Protein AF-A0A5N9HHS1-F1 (afdb_monomer)

Structure (mmCIF, N/CA/C/O backbone):
data_AF-A0A5N9HHS1-F1
#
_entry.id   AF-A0A5N9HHS1-F1
#
loop_
_atom_site.group_PDB
_atom_site.id
_atom_site.type_symbol
_atom_site.label_atom_id
_atom_site.label_alt_id
_atom_site.label_comp_id
_atom_site.label_asym_id
_atom_site.label_entity_id
_atom_site.label_seq_id
_atom_site.pdbx_PDB_ins_code
_atom_site.Cartn_x
_atom_site.Cartn_y
_atom_site.Cartn_z
_atom_site.occupancy
_atom_site.B_iso_or_equiv
_atom_site.auth_seq_id
_atom_site.auth_comp_id
_atom_site.auth_asym_id
_atom_site.auth_atom_id
_atom_site.pdbx_PDB_model_num
ATOM 1 N N . MET A 1 1 ? 7.578 3.983 14.249 1.00 62.19 1 MET A N 1
ATOM 2 C CA . MET A 1 1 ? 6.228 3.847 13.677 1.00 62.19 1 MET A CA 1
ATOM 3 C C . MET A 1 1 ? 5.570 2.744 14.473 1.00 62.19 1 MET A C 1
ATOM 5 O O . MET A 1 1 ? 5.999 1.610 14.345 1.00 62.19 1 MET A O 1
ATOM 9 N N . GLU A 1 2 ? 4.700 3.090 15.417 1.00 82.75 2 GLU A N 1
ATOM 10 C CA . GLU A 1 2 ? 4.117 2.115 16.358 1.00 82.75 2 GLU A CA 1
ATOM 11 C C . GLU A 1 2 ? 3.017 1.274 15.690 1.00 82.75 2 GLU A C 1
ATOM 13 O O . GLU A 1 2 ? 2.872 0.096 15.991 1.00 82.75 2 GLU A O 1
ATOM 18 N N . ASN A 1 3 ? 2.345 1.854 14.692 1.00 94.88 3 ASN A N 1
ATOM 19 C CA . ASN A 1 3 ? 1.174 1.293 14.018 1.00 94.88 3 ASN A CA 1
ATOM 20 C C . ASN A 1 3 ? 1.474 0.585 12.688 1.00 94.88 3 ASN A C 1
ATOM 22 O O . ASN A 1 3 ? 0.556 0.081 12.050 1.00 94.88 3 ASN A O 1
ATOM 26 N N . ILE A 1 4 ? 2.733 0.571 12.232 1.00 96.56 4 ILE A N 1
ATOM 27 C CA . ILE A 1 4 ? 3.108 0.017 10.924 1.00 96.56 4 ILE A CA 1
ATOM 28 C C . ILE A 1 4 ? 4.125 -1.096 11.116 1.00 96.56 4 ILE A C 1
ATOM 30 O O . ILE A 1 4 ? 5.232 -0.872 11.613 1.00 96.56 4 ILE A O 1
ATOM 34 N N . LYS A 1 5 ? 3.775 -2.281 10.625 1.00 97.06 5 LYS A N 1
ATOM 35 C CA . LYS A 1 5 ? 4.688 -3.406 10.460 1.00 97.06 5 LYS A CA 1
ATOM 36 C C . LYS A 1 5 ? 4.97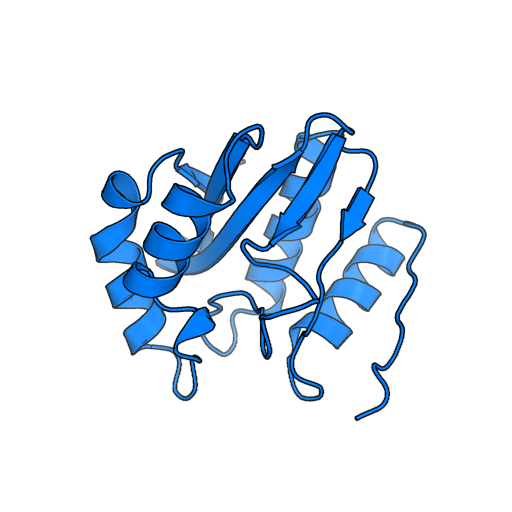8 -3.597 8.975 1.00 97.06 5 LYS A C 1
ATOM 38 O O . LYS A 1 5 ? 4.062 -3.745 8.174 1.00 97.06 5 LYS A O 1
ATOM 43 N N . ILE A 1 6 ? 6.257 -3.593 8.607 1.00 97.31 6 ILE A N 1
ATOM 44 C CA . ILE A 1 6 ? 6.692 -3.759 7.216 1.00 97.31 6 ILE A CA 1
ATOM 45 C C . ILE A 1 6 ? 7.087 -5.216 6.987 1.00 97.31 6 ILE A C 1
ATOM 47 O O . ILE A 1 6 ? 7.854 -5.795 7.757 1.00 97.31 6 ILE A O 1
ATOM 51 N N . HIS A 1 7 ? 6.566 -5.788 5.911 1.00 97.69 7 HIS A N 1
ATOM 52 C CA . HIS A 1 7 ? 6.855 -7.132 5.440 1.00 97.69 7 HIS A CA 1
ATOM 53 C C . HIS A 1 7 ? 7.558 -7.071 4.085 1.00 97.69 7 HIS A C 1
ATOM 55 O O . HIS A 1 7 ? 7.102 -6.383 3.176 1.00 97.69 7 HIS A O 1
ATOM 61 N N . GLU A 1 8 ? 8.632 -7.840 3.934 1.00 95.88 8 GLU A N 1
ATOM 62 C CA . GLU A 1 8 ? 9.422 -7.919 2.691 1.00 95.88 8 GLU A CA 1
ATOM 63 C C . GLU A 1 8 ? 9.086 -9.177 1.865 1.00 95.88 8 GLU A C 1
ATOM 65 O O . GLU A 1 8 ? 9.741 -9.491 0.873 1.00 95.88 8 GLU A O 1
ATOM 70 N N . SER A 1 9 ? 8.068 -9.935 2.284 1.00 96.06 9 SER A N 1
ATOM 71 C CA . SER A 1 9 ? 7.605 -11.149 1.612 1.00 96.06 9 SER A CA 1
ATOM 72 C C . SER A 1 9 ? 6.092 -11.292 1.729 1.00 96.06 9 SER A C 1
ATOM 74 O O . SER A 1 9 ? 5.491 -10.866 2.715 1.00 96.06 9 SER A O 1
ATOM 76 N N . PHE A 1 10 ? 5.469 -11.942 0.750 1.00 96.75 10 PHE A N 1
ATOM 77 C CA . PHE A 1 10 ? 4.039 -12.248 0.812 1.00 96.75 10 PHE A CA 1
ATOM 78 C C . PHE A 1 10 ? 3.729 -13.331 1.850 1.00 96.75 10 PHE A C 1
ATOM 80 O O . PHE A 1 10 ? 2.649 -13.350 2.433 1.00 96.75 10 PHE A O 1
ATOM 87 N N . GLU A 1 11 ? 4.674 -14.234 2.106 1.00 96.94 11 GLU A N 1
ATOM 88 C CA . GLU A 1 11 ? 4.541 -15.318 3.076 1.00 96.94 11 GLU A CA 1
ATOM 89 C C . GLU A 1 11 ? 4.338 -14.785 4.496 1.00 96.94 11 GLU A C 1
ATOM 91 O O . GLU A 1 11 ? 3.488 -15.298 5.219 1.00 96.94 11 GLU A O 1
ATOM 96 N N . SER A 1 12 ? 5.070 -13.737 4.887 1.00 97.25 12 SER A N 1
ATOM 97 C CA . SER A 1 12 ? 5.019 -13.199 6.253 1.00 97.25 12 SER A CA 1
ATOM 98 C C . SER A 1 12 ? 3.715 -12.472 6.595 1.00 97.25 12 SER A C 1
ATOM 100 O O . SER A 1 12 ? 3.427 -12.277 7.775 1.00 97.25 12 SER A O 1
ATOM 102 N N . VAL A 1 13 ? 2.922 -12.100 5.586 1.00 97.62 13 VAL A N 1
ATOM 103 C CA . VAL A 1 13 ? 1.662 -11.350 5.731 1.00 97.62 13 VAL A CA 1
ATOM 104 C C . VAL A 1 13 ? 0.445 -12.130 5.216 1.00 97.62 13 VAL A C 1
ATOM 106 O O . VAL A 1 13 ? -0.670 -11.618 5.226 1.00 97.62 13 VAL A O 1
ATOM 109 N N . SER A 1 14 ? 0.620 -13.378 4.762 1.00 96.94 14 SER A N 1
ATOM 110 C CA . SER A 1 14 ? -0.417 -14.100 4.010 1.00 96.94 14 SER A CA 1
ATOM 111 C C . SER A 1 14 ? -1.726 -14.290 4.771 1.00 96.94 14 SER A C 1
ATOM 113 O O . SER A 1 14 ? -2.799 -14.005 4.232 1.00 96.94 14 SER A O 1
ATOM 115 N N . ASP A 1 15 ? -1.637 -14.714 6.030 1.00 96.56 15 ASP A N 1
ATOM 116 C CA . ASP A 1 15 ? -2.814 -14.955 6.865 1.00 96.56 15 ASP A CA 1
ATOM 117 C C . ASP A 1 15 ? -3.528 -13.641 7.206 1.00 96.56 15 ASP A C 1
ATOM 119 O O . ASP A 1 15 ? -4.751 -13.544 7.064 1.00 96.56 15 ASP A O 1
ATOM 123 N N . THR A 1 16 ? -2.767 -12.600 7.566 1.00 97.19 16 THR A N 1
ATOM 124 C CA . THR A 1 16 ? -3.297 -11.252 7.811 1.00 97.19 16 THR A CA 1
ATOM 125 C C . THR A 1 16 ? -4.007 -10.713 6.573 1.00 97.19 16 THR A C 1
ATOM 127 O O . THR A 1 16 ? -5.133 -10.229 6.663 1.00 97.19 16 THR A O 1
ATOM 130 N N . TRP A 1 17 ? -3.397 -10.852 5.395 1.00 97.12 17 TRP A N 1
ATOM 131 C CA . TRP A 1 17 ? -3.960 -10.372 4.137 1.00 97.12 17 TRP A CA 1
ATOM 132 C C . TRP A 1 17 ? -5.294 -11.021 3.815 1.00 97.12 17 TRP A C 1
ATOM 134 O O . TRP A 1 17 ? -6.259 -10.328 3.485 1.00 97.12 17 TRP A O 1
ATOM 144 N N . LYS A 1 18 ? -5.378 -12.345 3.953 1.00 95.06 18 LYS A N 1
ATOM 145 C CA . LYS A 1 18 ? -6.622 -13.091 3.732 1.00 95.06 18 LYS A CA 1
ATOM 146 C C . LYS A 1 18 ? -7.698 -12.699 4.740 1.00 95.06 18 LYS A C 1
ATOM 148 O O . LYS A 1 18 ? -8.849 -12.510 4.347 1.00 95.06 18 LYS A O 1
ATOM 153 N N . SER A 1 19 ? -7.316 -12.516 6.005 1.00 95.06 19 SER A N 1
ATOM 154 C CA . SER A 1 19 ? -8.217 -12.039 7.056 1.00 95.06 19 SER A CA 1
ATOM 155 C C . SER A 1 19 ? -8.802 -10.665 6.718 1.00 95.06 19 SER A C 1
ATOM 157 O O . SER A 1 19 ? -10.022 -10.516 6.679 1.00 95.06 19 SER A O 1
ATOM 159 N N . ILE A 1 20 ? -7.964 -9.683 6.374 1.00 95.31 20 ILE A N 1
ATOM 160 C CA . ILE A 1 20 ? -8.406 -8.327 6.012 1.00 95.31 20 ILE A CA 1
ATOM 161 C C . ILE A 1 20 ? 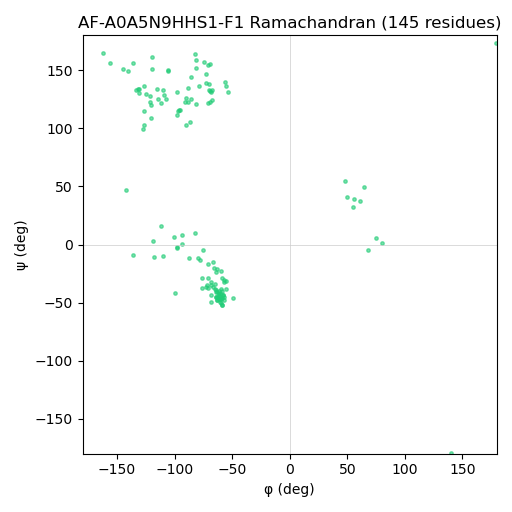-9.253 -8.332 4.740 1.00 95.31 20 ILE A C 1
ATOM 163 O O . ILE A 1 20 ? -10.330 -7.742 4.721 1.00 95.31 20 ILE A O 1
ATOM 167 N N . SER A 1 21 ? -8.833 -9.060 3.702 1.00 92.81 21 SER A N 1
ATOM 168 C CA . SER A 1 21 ? -9.594 -9.162 2.445 1.00 92.81 21 SER A CA 1
ATOM 169 C C . SER A 1 21 ? -11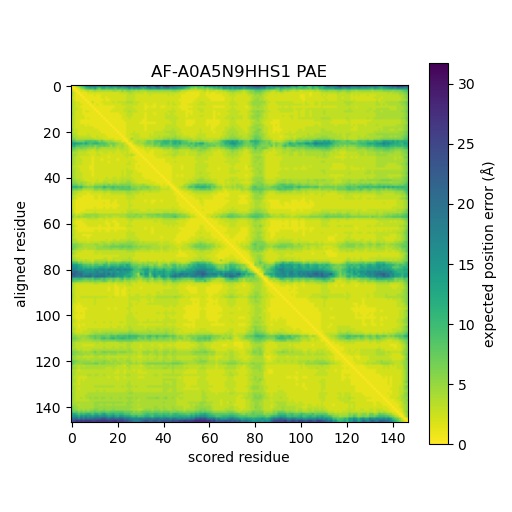.024 -9.653 2.684 1.00 92.81 21 SER A C 1
ATOM 171 O O . SER A 1 21 ? -11.962 -9.146 2.074 1.00 92.81 21 SER A O 1
ATOM 173 N N . SER A 1 22 ? -11.216 -10.600 3.612 1.00 92.25 22 SER A N 1
ATOM 174 C CA . SER A 1 22 ? -12.542 -11.141 3.946 1.00 92.25 22 SER A CA 1
ATOM 175 C C . SER A 1 22 ? -13.493 -10.124 4.592 1.00 92.25 22 SER A C 1
ATOM 177 O O . SER A 1 22 ? -14.708 -10.303 4.536 1.00 92.25 22 SER A O 1
ATOM 179 N N . GLN A 1 23 ? -12.953 -9.044 5.162 1.00 92.62 23 GLN A N 1
ATOM 180 C CA . GLN A 1 23 ? -13.719 -7.962 5.783 1.00 92.62 23 GLN A CA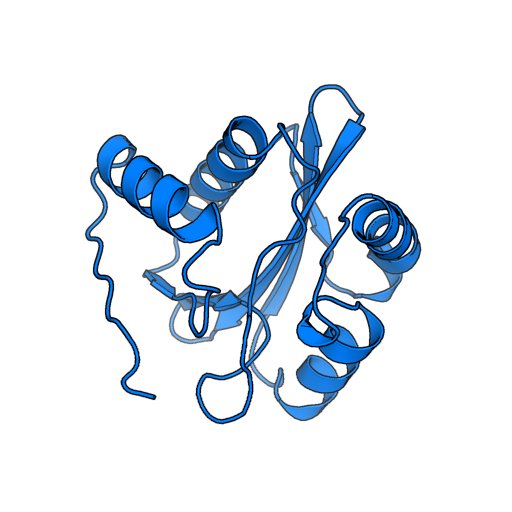 1
ATOM 181 C C . GLN A 1 23 ? -14.117 -6.872 4.777 1.00 92.62 23 GLN A C 1
ATOM 183 O O . GLN A 1 23 ? -14.950 -6.022 5.089 1.00 92.62 23 GLN A O 1
ATOM 188 N N . ILE A 1 24 ? -13.553 -6.898 3.563 1.00 89.81 24 ILE A N 1
ATOM 189 C CA . ILE A 1 24 ? -13.782 -5.895 2.520 1.00 89.81 24 ILE A CA 1
ATOM 190 C C . ILE A 1 24 ? -14.844 -6.425 1.542 1.00 89.81 24 ILE A C 1
ATOM 192 O O . ILE A 1 24 ? -14.559 -7.347 0.770 1.00 89.81 24 ILE A O 1
ATOM 196 N N . PRO A 1 25 ? -16.060 -5.838 1.503 1.00 78.44 25 PRO A N 1
ATOM 197 C CA . PRO A 1 25 ? -17.194 -6.402 0.761 1.00 78.44 25 PRO A CA 1
ATOM 198 C C . PRO A 1 25 ? -17.012 -6.493 -0.760 1.00 78.44 25 PRO A C 1
ATOM 200 O O . PRO A 1 25 ? -17.742 -7.232 -1.418 1.00 78.44 25 PRO A O 1
ATOM 203 N N . LYS A 1 26 ? -16.101 -5.699 -1.336 1.00 76.00 26 LYS A N 1
ATOM 204 C CA . LYS A 1 26 ? -15.896 -5.574 -2.788 1.00 76.00 26 LYS A CA 1
ATOM 205 C C . LYS A 1 26 ? -14.417 -5.425 -3.156 1.00 76.00 26 LYS A C 1
ATOM 207 O O . LYS A 1 26 ? -14.072 -4.542 -3.933 1.00 76.00 26 LYS A O 1
ATOM 212 N N . HIS A 1 27 ? -13.547 -6.258 -2.590 1.00 77.38 27 HIS A N 1
ATOM 213 C CA . HIS A 1 27 ? -12.159 -6.276 -3.047 1.00 77.38 27 HIS A CA 1
ATOM 214 C C . HIS A 1 27 ? -12.062 -6.934 -4.433 1.00 77.38 27 HIS A C 1
ATOM 216 O O . HIS A 1 27 ? -12.736 -7.924 -4.727 1.00 77.38 27 HIS A O 1
ATOM 222 N N . SER A 1 28 ? -11.239 -6.355 -5.300 1.00 84.62 28 SER A N 1
ATOM 223 C CA . SER A 1 28 ? -10.957 -6.886 -6.631 1.00 84.62 28 SER A CA 1
ATOM 224 C C . SER A 1 28 ? -10.028 -8.101 -6.554 1.00 84.62 28 SER A C 1
ATOM 226 O O . SER A 1 28 ? -9.234 -8.232 -5.620 1.00 84.62 28 SER A O 1
ATOM 228 N N . ILE A 1 29 ? -10.044 -8.963 -7.580 1.00 86.75 29 ILE A N 1
ATOM 229 C CA . ILE A 1 29 ? -9.045 -10.037 -7.726 1.00 86.75 29 ILE A CA 1
ATOM 230 C C . ILE A 1 29 ? -7.616 -9.477 -7.715 1.00 86.75 29 ILE A C 1
ATOM 232 O O . ILE A 1 29 ? -6.705 -10.106 -7.182 1.00 86.75 29 ILE A O 1
ATOM 236 N N . PHE A 1 30 ? -7.442 -8.253 -8.213 1.00 87.25 30 PHE A N 1
ATOM 237 C CA . PHE A 1 30 ? -6.178 -7.525 -8.241 1.00 87.25 30 PHE A CA 1
ATOM 238 C C . PHE A 1 30 ? -5.651 -7.139 -6.851 1.00 87.25 30 PHE A C 1
ATOM 240 O O . PHE A 1 30 ? -4.475 -6.820 -6.703 1.00 87.25 30 PHE A O 1
ATOM 247 N N . GLN A 1 31 ? -6.494 -7.208 -5.820 1.00 89.06 31 GLN A N 1
ATOM 248 C CA . GLN A 1 31 ? -6.124 -6.974 -4.423 1.00 89.06 31 GLN A CA 1
ATOM 249 C C . GLN A 1 31 ? -5.876 -8.284 -3.658 1.00 89.06 31 GLN A C 1
ATOM 251 O O . GLN A 1 31 ? -5.498 -8.252 -2.488 1.00 89.06 31 GLN A O 1
ATOM 256 N N . THR A 1 32 ? -6.073 -9.446 -4.290 1.00 91.25 32 THR A N 1
ATOM 257 C CA . THR A 1 32 ? -5.782 -10.742 -3.659 1.00 91.25 32 THR A CA 1
ATOM 258 C C . THR A 1 32 ? -4.281 -10.969 -3.555 1.00 91.25 32 THR A C 1
ATOM 260 O O . THR A 1 32 ? -3.510 -10.576 -4.436 1.00 91.25 32 THR A O 1
ATOM 263 N N . ILE A 1 33 ? -3.856 -11.651 -2.492 1.00 94.25 33 ILE A N 1
ATOM 264 C CA . ILE A 1 33 ? -2.436 -11.923 -2.284 1.00 94.25 33 ILE A CA 1
ATOM 265 C C . ILE A 1 33 ? -1.864 -12.842 -3.368 1.00 94.25 33 ILE A C 1
ATOM 267 O O . ILE A 1 33 ? -0.719 -12.677 -3.778 1.00 94.25 33 ILE A O 1
ATOM 271 N N . GLU A 1 34 ? -2.659 -13.786 -3.874 1.00 93.75 34 GLU A N 1
ATOM 272 C CA . GLU A 1 34 ? -2.262 -14.697 -4.944 1.00 93.75 34 GLU A CA 1
ATOM 273 C C . GLU A 1 34 ? -1.923 -13.935 -6.228 1.00 93.75 34 GLU A C 1
ATOM 275 O O . GLU A 1 34 ? -0.895 -14.206 -6.858 1.00 93.75 34 GLU A O 1
ATOM 280 N N . TRP A 1 35 ? -2.757 -12.959 -6.594 1.00 91.75 35 TRP A N 1
ATOM 281 C CA . TRP A 1 35 ? -2.522 -12.142 -7.776 1.00 91.75 35 TRP A CA 1
ATOM 282 C C . TRP A 1 35 ? -1.308 -11.231 -7.589 1.00 91.75 35 TRP A C 1
ATOM 284 O O . TRP A 1 35 ? -0.391 -11.250 -8.411 1.00 91.75 35 TRP A O 1
ATOM 294 N N . GLN A 1 36 ? -1.258 -10.514 -6.466 1.00 92.94 36 GLN A N 1
ATOM 295 C CA . GLN A 1 36 ? -0.177 -9.585 -6.135 1.00 92.94 36 GLN A CA 1
ATOM 296 C C . GLN A 1 36 ? 1.196 -10.275 -6.100 1.00 92.94 36 GLN A C 1
ATOM 298 O O . GLN A 1 36 ? 2.166 -9.802 -6.698 1.00 92.94 36 GLN A O 1
ATOM 303 N N . LYS A 1 37 ? 1.261 -11.463 -5.487 1.00 94.75 37 LYS A N 1
ATOM 304 C CA . LYS A 1 37 ? 2.464 -12.300 -5.456 1.00 94.75 37 LYS A CA 1
ATOM 305 C C . LYS A 1 37 ? 2.879 -12.770 -6.845 1.00 94.75 37 LYS A C 1
ATOM 307 O O . LYS A 1 37 ? 4.063 -12.727 -7.178 1.00 94.75 37 LYS A O 1
ATOM 312 N N . THR A 1 38 ? 1.923 -13.228 -7.652 1.00 92.56 38 THR A N 1
ATOM 313 C CA . THR A 1 38 ? 2.202 -13.713 -9.010 1.00 92.56 38 THR A CA 1
ATOM 314 C C . THR A 1 38 ? 2.750 -12.585 -9.875 1.00 92.56 38 THR A C 1
ATOM 316 O O . THR A 1 38 ? 3.791 -12.756 -10.509 1.00 92.56 38 THR A O 1
ATOM 319 N N . TRP A 1 39 ? 2.107 -11.416 -9.846 1.00 91.50 39 TRP A N 1
ATOM 320 C CA . TRP A 1 39 ? 2.553 -10.247 -10.595 1.00 91.50 39 TRP A CA 1
ATOM 321 C C . TRP A 1 39 ? 3.969 -9.829 -10.185 1.00 91.50 39 TRP A C 1
ATOM 323 O O . TRP A 1 39 ? 4.852 -9.723 -11.038 1.00 91.50 39 TRP A O 1
ATOM 333 N N . PHE A 1 40 ? 4.223 -9.689 -8.878 1.00 92.44 40 PHE A N 1
ATOM 334 C CA . PHE A 1 40 ? 5.545 -9.323 -8.370 1.00 92.44 40 PHE A CA 1
ATOM 335 C C . PHE A 1 40 ? 6.627 -10.336 -8.767 1.00 92.44 40 PHE A C 1
ATOM 337 O O . PHE A 1 40 ? 7.730 -9.939 -9.129 1.00 92.44 40 PHE A O 1
ATOM 344 N N . SER A 1 41 ? 6.320 -11.638 -8.779 1.00 92.88 41 SER A N 1
ATOM 345 C CA . SER A 1 41 ? 7.295 -12.666 -9.171 1.00 92.88 41 SER A CA 1
ATOM 346 C C . SER A 1 41 ? 7.755 -12.577 -10.632 1.00 92.88 41 SER A C 1
ATOM 348 O O . SER A 1 41 ? 8.834 -13.067 -10.955 1.00 92.88 41 SER A O 1
ATOM 350 N N . ILE A 1 42 ? 6.950 -11.961 -11.504 1.00 89.88 42 ILE A N 1
ATOM 351 C CA . ILE A 1 42 ? 7.227 -11.844 -12.941 1.00 89.88 42 ILE A CA 1
ATOM 352 C C . ILE A 1 42 ? 7.804 -10.463 -13.275 1.00 89.88 42 ILE A C 1
ATOM 354 O O . ILE A 1 42 ? 8.736 -10.367 -14.067 1.00 89.88 42 ILE A O 1
ATOM 358 N N . PHE A 1 43 ? 7.257 -9.399 -12.678 1.00 88.69 43 PHE A N 1
ATOM 359 C CA . PHE A 1 43 ? 7.535 -8.008 -13.069 1.00 88.69 43 PHE A CA 1
ATOM 360 C C . PHE A 1 43 ? 8.183 -7.162 -11.970 1.00 88.69 43 PHE A C 1
ATOM 362 O O . PHE A 1 43 ? 8.644 -6.054 -12.229 1.00 88.69 43 PHE A O 1
ATOM 369 N N . GLY A 1 44 ? 8.235 -7.668 -10.739 1.00 86.06 44 GLY A N 1
ATOM 370 C CA . GLY A 1 44 ? 8.792 -6.961 -9.589 1.00 86.06 44 GLY A CA 1
ATOM 371 C C . GLY A 1 44 ? 10.318 -6.905 -9.559 1.00 86.06 44 GLY A C 1
ATOM 372 O O . GLY A 1 44 ? 10.876 -6.256 -8.674 1.00 86.06 44 GLY A O 1
ATOM 373 N N . GLU A 1 45 ? 11.001 -7.561 -10.504 1.00 81.00 45 GLU A N 1
ATOM 374 C CA . GLU A 1 45 ? 12.461 -7.567 -10.582 1.00 81.00 45 GLU A CA 1
ATOM 375 C C . GLU A 1 45 ? 12.997 -6.125 -10.589 1.00 81.00 45 GLU A C 1
ATOM 377 O O . GLU A 1 45 ? 12.548 -5.287 -11.368 1.00 81.00 45 GLU A O 1
ATOM 382 N N . ASN A 1 46 ? 13.989 -5.844 -9.736 1.00 88.25 46 ASN A N 1
ATOM 383 C CA . ASN A 1 46 ? 14.593 -4.524 -9.486 1.00 88.25 46 ASN A CA 1
ATOM 384 C C . ASN A 1 46 ? 13.837 -3.567 -8.552 1.00 88.25 46 ASN A C 1
ATOM 386 O O . ASN A 1 46 ? 14.356 -2.473 -8.314 1.00 88.25 46 ASN A O 1
ATOM 390 N N . ASN A 1 47 ? 12.696 -3.965 -7.991 1.00 92.12 47 ASN A N 1
ATOM 391 C CA . ASN A 1 47 ? 11.999 -3.195 -6.964 1.00 92.12 47 ASN A CA 1
ATOM 392 C C . ASN A 1 47 ? 12.162 -3.833 -5.580 1.00 92.12 47 ASN A C 1
ATOM 394 O O . ASN A 1 47 ? 12.293 -5.050 -5.451 1.00 92.12 47 ASN A O 1
ATOM 398 N N . ILE A 1 48 ? 12.134 -3.002 -4.540 1.00 94.44 48 ILE A N 1
ATOM 399 C CA . ILE A 1 48 ? 12.081 -3.456 -3.148 1.00 94.4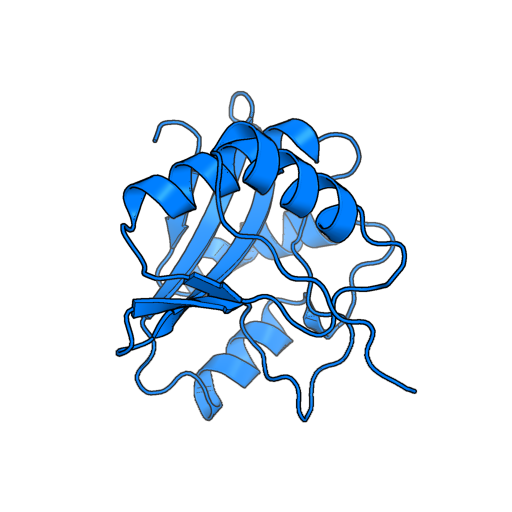4 48 ILE A CA 1
ATOM 400 C C . ILE A 1 48 ? 10.611 -3.565 -2.748 1.00 94.44 48 ILE A C 1
ATOM 402 O O . ILE A 1 48 ? 9.870 -2.586 -2.848 1.00 94.44 48 ILE A O 1
ATOM 406 N N . LEU A 1 49 ? 10.199 -4.755 -2.315 1.00 96.19 49 LEU A N 1
ATOM 407 C CA . LEU A 1 49 ? 8.847 -5.024 -1.841 1.00 96.19 49 LEU A CA 1
ATOM 408 C C . LEU A 1 49 ? 8.700 -4.584 -0.386 1.00 96.19 49 LEU A C 1
ATOM 410 O O . LEU A 1 49 ? 9.373 -5.125 0.485 1.00 96.19 49 LEU A O 1
ATOM 414 N N . ASN A 1 50 ? 7.768 -3.668 -0.135 1.00 96.25 50 ASN A N 1
ATOM 415 C CA . ASN A 1 50 ? 7.381 -3.232 1.200 1.00 96.25 50 ASN A CA 1
ATOM 416 C C 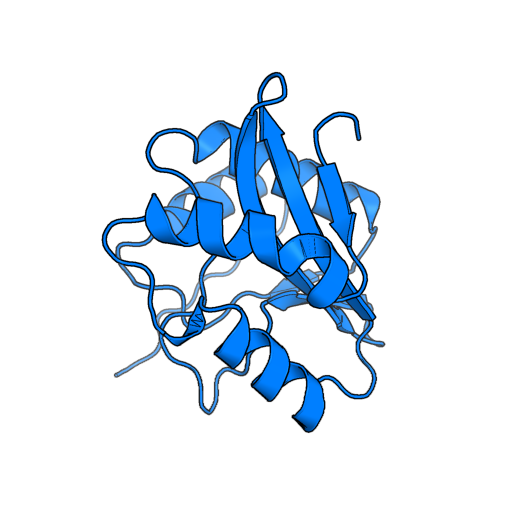. ASN A 1 50 ? 5.867 -3.373 1.346 1.00 96.25 50 ASN A C 1
ATOM 418 O O . ASN A 1 50 ? 5.107 -2.545 0.849 1.00 96.25 50 ASN A O 1
ATOM 422 N N . ILE A 1 51 ? 5.413 -4.413 2.039 1.00 97.75 51 ILE A N 1
ATOM 423 C CA . ILE A 1 51 ? 3.998 -4.591 2.365 1.00 97.75 51 ILE A CA 1
ATOM 424 C C . ILE A 1 51 ? 3.770 -4.075 3.780 1.00 97.75 51 ILE A C 1
ATOM 426 O O . ILE A 1 51 ? 4.298 -4.621 4.746 1.00 97.75 51 ILE A O 1
ATOM 430 N N . LEU A 1 52 ? 2.985 -3.015 3.901 1.00 97.81 52 LEU A N 1
ATOM 431 C CA . LEU A 1 52 ? 2.650 -2.409 5.179 1.00 97.81 52 LEU A CA 1
ATOM 432 C C . LEU A 1 52 ? 1.412 -3.104 5.725 1.00 97.81 52 LEU A C 1
ATOM 434 O O . LEU A 1 52 ? 0.369 -3.099 5.080 1.00 97.81 52 LEU A O 1
ATOM 438 N N . GLU A 1 53 ? 1.531 -3.663 6.917 1.00 97.88 53 GLU A N 1
ATOM 439 C CA . GLU A 1 53 ? 0.421 -4.047 7.780 1.00 97.88 53 GLU A CA 1
ATOM 440 C C . GLU A 1 53 ? 0.191 -2.888 8.753 1.00 97.88 53 GLU A C 1
ATOM 442 O O . GLU A 1 53 ? 1.096 -2.532 9.514 1.00 97.88 53 GLU A O 1
ATOM 447 N N . ILE A 1 54 ? -0.983 -2.259 8.664 1.00 98.25 54 ILE A N 1
ATOM 448 C CA . ILE A 1 54 ? -1.323 -1.052 9.423 1.00 98.25 54 ILE A CA 1
ATOM 449 C C . ILE A 1 54 ? -2.350 -1.407 10.491 1.00 98.25 54 ILE A C 1
ATOM 451 O O . ILE A 1 54 ? -3.390 -1.993 10.180 1.00 98.25 54 ILE A O 1
ATOM 455 N N . SER A 1 55 ? -2.065 -1.012 11.729 1.00 97.50 55 SER A N 1
ATOM 456 C CA . SER A 1 55 ? -2.894 -1.299 12.896 1.00 97.50 55 SER A CA 1
ATOM 457 C C . SER A 1 55 ? -3.398 -0.034 13.588 1.00 97.50 55 SER A C 1
ATOM 459 O O . SER A 1 55 ? -2.733 0.996 13.595 1.00 97.50 55 SER A O 1
ATOM 461 N N . ASN A 1 56 ? -4.560 -0.131 14.227 1.00 96.38 56 ASN A N 1
ATOM 462 C CA . ASN A 1 56 ? -5.118 0.866 15.131 1.00 96.38 56 ASN A CA 1
ATOM 463 C C . ASN A 1 56 ? -5.454 0.180 16.461 1.00 96.38 56 ASN A C 1
ATOM 465 O O . ASN A 1 56 ? -6.312 -0.697 16.493 1.00 96.38 56 ASN A O 1
ATOM 469 N N . ASN A 1 57 ? -4.778 0.555 17.552 1.00 91.50 57 ASN A N 1
ATOM 470 C CA . ASN A 1 57 ? -4.942 -0.063 18.879 1.00 91.50 57 ASN A CA 1
ATOM 471 C C . ASN A 1 57 ? -4.908 -1.609 18.839 1.00 91.50 57 ASN A C 1
ATOM 473 O O . ASN A 1 57 ? -5.846 -2.265 19.287 1.00 91.50 57 ASN A O 1
ATOM 477 N N . ASP A 1 58 ? -3.839 -2.178 18.272 1.00 89.06 58 ASP A N 1
ATOM 478 C CA . ASP A 1 58 ? -3.602 -3.625 18.089 1.00 89.06 58 ASP A CA 1
ATOM 479 C C . ASP A 1 58 ? -4.517 -4.355 17.082 1.00 89.06 58 ASP A C 1
ATOM 481 O O . ASP A 1 58 ? -4.277 -5.525 16.773 1.00 89.06 58 ASP A O 1
ATOM 485 N N . GLU A 1 59 ? -5.522 -3.691 16.509 1.00 95.06 59 GLU A N 1
ATOM 486 C CA . GLU A 1 59 ? -6.342 -4.241 15.425 1.00 95.06 59 GLU A CA 1
ATOM 487 C C . GLU A 1 59 ? -5.735 -3.885 14.065 1.00 95.06 59 GLU A C 1
ATOM 489 O O . GLU A 1 59 ? -5.512 -2.712 13.781 1.00 95.06 59 GLU A O 1
ATOM 494 N N . VAL A 1 60 ? -5.485 -4.873 13.198 1.00 97.38 60 VAL A N 1
ATOM 495 C CA . VAL A 1 60 ? -5.061 -4.599 11.815 1.00 97.38 60 VAL A CA 1
ATOM 496 C C . VAL A 1 60 ? -6.247 -4.026 11.042 1.00 97.38 60 VAL A C 1
ATOM 498 O O . VAL A 1 60 ? -7.280 -4.679 10.911 1.00 97.38 60 VAL A O 1
ATOM 501 N N . ILE A 1 61 ? -6.077 -2.824 10.499 1.00 97.56 61 ILE A N 1
ATOM 502 C CA . ILE A 1 61 ? -7.121 -2.073 9.787 1.00 97.56 61 ILE A CA 1
ATOM 503 C C . ILE A 1 61 ? -6.874 -1.978 8.283 1.00 97.56 61 ILE A C 1
ATOM 505 O O . ILE A 1 61 ? -7.750 -1.548 7.531 1.00 97.56 61 ILE A O 1
ATOM 509 N N . GLY A 1 62 ? -5.697 -2.386 7.814 1.00 97.19 62 GLY A N 1
ATOM 510 C CA . GLY A 1 62 ? -5.446 -2.439 6.387 1.00 97.19 62 GLY A CA 1
ATOM 511 C C . GLY A 1 62 ? -4.058 -2.905 5.990 1.00 97.19 62 GLY A C 1
ATOM 512 O O . GLY A 1 62 ? -3.167 -3.100 6.820 1.00 97.19 62 GLY A O 1
ATOM 513 N N . ILE A 1 63 ? -3.897 -3.080 4.681 1.00 97.69 63 ILE A N 1
ATOM 514 C CA . ILE A 1 63 ? -2.649 -3.459 4.035 1.00 97.69 63 ILE A CA 1
ATOM 515 C C . ILE A 1 63 ? -2.383 -2.570 2.822 1.00 97.69 63 ILE A C 1
ATOM 517 O O . ILE A 1 63 ? -3.253 -2.384 1.966 1.00 97.69 63 ILE A O 1
ATOM 521 N N . ALA A 1 64 ? -1.147 -2.079 2.723 1.00 96.69 64 ALA A N 1
ATOM 522 C CA . ALA A 1 64 ? -0.642 -1.356 1.561 1.00 96.69 64 ALA A CA 1
ATOM 523 C C . ALA A 1 64 ? 0.582 -2.060 0.959 1.00 96.69 64 ALA A C 1
ATOM 525 O O . ALA A 1 64 ? 1.656 -2.047 1.565 1.00 96.69 64 ALA A O 1
ATOM 526 N N . PRO A 1 65 ? 0.451 -2.677 -0.226 1.00 95.44 65 PRO A N 1
ATOM 527 C CA . PRO A 1 65 ? 1.576 -3.286 -0.916 1.00 95.44 65 PRO A CA 1
ATOM 528 C C . PRO A 1 65 ? 2.308 -2.267 -1.791 1.00 95.44 65 PRO A C 1
ATOM 530 O O . PRO A 1 65 ? 1.834 -1.912 -2.870 1.00 95.44 65 PRO A O 1
ATOM 533 N N . PHE A 1 66 ? 3.483 -1.828 -1.347 1.00 95.81 66 PHE A N 1
ATOM 534 C CA . PHE A 1 66 ? 4.321 -0.899 -2.092 1.00 95.81 66 PHE A CA 1
ATOM 535 C C . PHE A 1 66 ? 5.540 -1.563 -2.732 1.00 95.81 66 PHE A C 1
ATOM 537 O O . PHE A 1 66 ? 6.139 -2.496 -2.194 1.00 95.81 66 PHE A O 1
ATOM 544 N N . LEU A 1 67 ? 5.948 -0.995 -3.863 1.00 94.69 67 LEU A N 1
ATOM 545 C CA . LEU A 1 67 ? 7.227 -1.218 -4.518 1.00 94.69 67 LEU A CA 1
ATOM 546 C C . LEU A 1 67 ? 8.034 0.073 -4.497 1.00 94.69 67 LEU A C 1
ATOM 548 O O . LEU A 1 67 ? 7.569 1.103 -4.987 1.00 94.69 67 LEU A O 1
ATOM 552 N N . LEU A 1 68 ? 9.254 0.006 -3.969 1.00 94.50 68 LEU A N 1
ATOM 553 C CA . LEU A 1 68 ? 10.236 1.077 -4.086 1.00 94.50 68 LEU A CA 1
ATOM 554 C C . LEU A 1 68 ? 11.179 0.776 -5.252 1.00 94.50 68 LEU A C 1
ATOM 556 O O . LEU A 1 68 ? 11.935 -0.199 -5.228 1.00 94.50 68 LEU A O 1
ATOM 560 N N . SER A 1 69 ? 11.134 1.630 -6.268 1.00 92.62 69 SER A N 1
ATOM 561 C CA . SER A 1 69 ? 11.991 1.519 -7.449 1.00 92.62 69 SER A CA 1
ATOM 562 C C . SER A 1 69 ? 13.385 2.109 -7.222 1.00 92.62 69 SER A C 1
ATOM 564 O O . SER A 1 69 ? 13.609 2.928 -6.327 1.00 92.62 69 SER A O 1
ATOM 566 N N . LYS A 1 70 ? 14.334 1.762 -8.102 1.00 87.75 70 LYS A N 1
ATOM 567 C CA . LYS A 1 70 ? 15.688 2.359 -8.124 1.00 87.75 70 LYS A CA 1
ATOM 568 C C . LYS A 1 70 ? 15.687 3.875 -8.349 1.00 87.75 70 LYS A C 1
ATOM 570 O O . LYS A 1 70 ? 16.642 4.543 -7.969 1.00 87.75 70 LYS A O 1
ATOM 575 N N . GLU A 1 71 ? 14.627 4.411 -8.949 1.00 90.44 71 GLU A N 1
ATOM 576 C CA . GLU A 1 71 ? 14.428 5.849 -9.171 1.00 90.44 71 GLU A CA 1
ATOM 577 C C . GLU A 1 71 ? 13.859 6.563 -7.937 1.00 90.44 71 GLU A C 1
ATOM 579 O O . GLU A 1 71 ? 13.477 7.728 -8.019 1.00 90.44 71 GLU A O 1
ATOM 584 N N . ASN A 1 72 ? 13.812 5.878 -6.789 1.00 91.69 72 ASN A N 1
ATOM 585 C CA . ASN A 1 72 ? 13.289 6.401 -5.534 1.00 91.69 72 ASN A CA 1
ATOM 586 C C . ASN A 1 72 ? 11.802 6.785 -5.626 1.00 91.69 72 ASN A C 1
ATOM 588 O O . ASN A 1 72 ? 11.380 7.785 -5.051 1.00 91.69 72 ASN A O 1
ATOM 592 N N . LYS A 1 73 ? 11.008 6.005 -6.367 1.00 94.12 73 LYS A N 1
ATOM 593 C CA . LYS A 1 73 ? 9.549 6.168 -6.473 1.00 94.12 73 LYS A CA 1
ATOM 594 C C . LYS A 1 73 ? 8.845 5.024 -5.762 1.00 94.12 73 LYS A C 1
ATOM 596 O O . LYS A 1 73 ? 9.213 3.869 -5.998 1.00 94.12 73 LYS A O 1
ATOM 601 N N . LEU A 1 74 ? 7.847 5.347 -4.945 1.00 95.12 74 LEU A N 1
ATOM 602 C CA . LEU A 1 74 ? 6.912 4.373 -4.395 1.00 95.12 74 LEU A CA 1
ATOM 603 C C . LEU A 1 74 ? 5.732 4.191 -5.345 1.00 95.12 74 LEU A C 1
ATOM 605 O O . LEU A 1 74 ? 5.160 5.165 -5.826 1.00 95.12 74 LEU A O 1
ATOM 609 N N . THR A 1 75 ? 5.365 2.940 -5.585 1.00 93.62 75 THR A N 1
ATOM 610 C CA . THR A 1 75 ? 4.214 2.558 -6.411 1.00 93.62 75 THR A CA 1
ATOM 611 C C . THR A 1 75 ? 3.426 1.452 -5.736 1.00 93.62 75 THR A C 1
ATOM 613 O O . THR A 1 75 ? 3.986 0.718 -4.921 1.00 93.62 75 THR A O 1
ATOM 616 N N . LEU A 1 76 ? 2.141 1.310 -6.062 1.00 92.38 76 LEU A N 1
ATOM 617 C CA . LEU A 1 76 ? 1.435 0.062 -5.776 1.00 92.38 76 LEU A CA 1
ATOM 618 C C . LEU A 1 76 ? 1.963 -1.057 -6.677 1.00 92.38 76 LEU A C 1
ATOM 620 O O . LEU A 1 76 ? 2.483 -0.815 -7.765 1.00 92.38 76 LEU A O 1
ATOM 624 N N . ILE A 1 77 ? 1.821 -2.299 -6.225 1.00 89.94 77 ILE A N 1
ATOM 625 C CA . ILE A 1 77 ? 2.122 -3.452 -7.072 1.00 89.94 77 ILE A CA 1
ATOM 626 C C . ILE A 1 77 ? 1.092 -3.530 -8.214 1.00 89.94 77 ILE A C 1
ATOM 628 O O . ILE A 1 77 ? -0.118 -3.598 -7.978 1.00 89.94 77 ILE A O 1
ATOM 632 N N . GLY A 1 78 ? 1.601 -3.550 -9.446 1.00 84.00 78 GLY A N 1
ATOM 633 C CA . GLY A 1 78 ? 0.826 -3.549 -10.684 1.00 84.00 78 GLY A CA 1
ATOM 634 C C . GLY A 1 78 ? 1.466 -2.645 -11.743 1.00 84.00 78 GLY A C 1
ATOM 635 O O . GLY A 1 78 ? 2.505 -2.029 -11.512 1.00 84.00 78 GLY A O 1
ATOM 636 N N . SER A 1 79 ? 0.849 -2.550 -12.921 1.00 74.25 79 SER A N 1
ATOM 637 C CA . SER A 1 79 ? 1.231 -1.582 -13.959 1.00 74.25 79 SER A CA 1
ATOM 638 C C . SER A 1 79 ? 0.005 -0.997 -14.645 1.00 74.25 79 SER A C 1
ATOM 640 O O . SER A 1 79 ? -1.007 -1.670 -14.803 1.00 74.25 79 SER A O 1
ATOM 642 N N . LYS A 1 80 ? 0.109 0.248 -15.106 1.00 67.62 80 LYS A N 1
ATOM 643 C CA . LYS A 1 80 ? -0.975 0.937 -15.816 1.00 67.62 80 LYS A CA 1
ATOM 644 C C . LYS A 1 80 ? -1.458 0.196 -17.076 1.00 67.62 80 LYS A C 1
ATOM 646 O O . LYS A 1 80 ? -2.632 0.247 -17.402 1.00 67.62 80 LYS A O 1
ATOM 651 N N . ASP A 1 81 ? -0.575 -0.540 -17.753 1.00 60.69 81 ASP A N 1
ATOM 652 C CA . ASP A 1 81 ? -0.874 -1.142 -19.064 1.00 60.69 81 ASP A CA 1
ATOM 653 C C . ASP A 1 81 ? -1.729 -2.424 -19.018 1.00 60.69 81 ASP A C 1
ATOM 655 O O . ASP A 1 81 ? -2.178 -2.900 -20.060 1.00 60.69 81 ASP A O 1
ATOM 659 N N . VAL A 1 82 ? -1.904 -3.043 -17.843 1.00 61.94 82 VAL A N 1
ATOM 660 C CA . VAL A 1 82 ? -2.547 -4.373 -17.714 1.00 61.94 82 VAL A CA 1
ATOM 661 C C . VAL A 1 82 ? -3.541 -4.439 -16.546 1.00 61.94 82 VAL A C 1
ATOM 663 O O . VAL A 1 82 ? -4.241 -5.437 -16.383 1.00 61.94 82 VAL A O 1
ATOM 666 N N . TYR A 1 83 ? -3.578 -3.419 -15.691 1.00 65.56 83 TYR A N 1
ATOM 667 C CA . TYR A 1 83 ? -4.067 -3.553 -14.323 1.00 65.56 83 TYR A CA 1
ATOM 668 C C . TYR A 1 83 ? -5.143 -2.509 -14.033 1.00 65.56 83 TYR A C 1
ATOM 670 O O . TYR A 1 83 ? -4.836 -1.363 -13.717 1.00 65.56 83 TYR A O 1
ATOM 678 N N . ASP A 1 84 ? -6.403 -2.922 -14.106 1.00 63.47 84 ASP A N 1
ATOM 679 C CA . ASP A 1 84 ? -7.540 -2.094 -13.703 1.00 63.47 84 ASP A CA 1
ATOM 680 C C . ASP A 1 84 ? -7.771 -2.248 -12.188 1.00 63.47 84 ASP A C 1
ATOM 682 O O . ASP A 1 84 ? -7.605 -3.336 -11.647 1.00 63.47 84 ASP A O 1
ATOM 686 N N . TYR A 1 85 ? -8.182 -1.199 -11.471 1.00 76.00 85 TYR A N 1
ATOM 687 C CA . TYR A 1 85 ? -8.559 -1.259 -10.044 1.00 76.00 85 TYR A CA 1
ATOM 688 C C . TYR A 1 85 ? -7.424 -1.624 -9.064 1.00 76.00 85 TYR A C 1
ATOM 690 O O . TYR A 1 85 ? -7.596 -2.493 -8.200 1.00 76.00 85 TYR A O 1
ATOM 698 N N . GLN A 1 86 ? -6.269 -0.953 -9.159 1.00 85.00 86 GLN A N 1
ATOM 699 C CA . GLN A 1 86 ? -5.294 -0.986 -8.060 1.00 85.00 86 GLN A CA 1
ATOM 700 C C . GLN A 1 86 ? -5.880 -0.218 -6.882 1.00 85.00 86 GLN A C 1
ATOM 702 O O . GLN A 1 86 ? -6.399 0.878 -7.057 1.00 85.00 86 GLN A O 1
ATOM 707 N N . ASP A 1 87 ? -5.827 -0.783 -5.683 1.00 91.12 87 ASP A N 1
ATOM 708 C CA . ASP A 1 87 ? -6.220 -0.054 -4.485 1.00 91.12 87 ASP A CA 1
ATOM 709 C C . ASP A 1 87 ? -5.663 -0.728 -3.231 1.00 91.12 87 ASP A C 1
ATOM 711 O O . ASP A 1 87 ? -5.258 -1.897 -3.247 1.00 91.12 87 ASP A O 1
ATOM 715 N N . PHE A 1 88 ? -5.684 0.006 -2.127 1.00 93.75 88 PHE A N 1
ATOM 716 C CA . PHE A 1 88 ? -5.331 -0.492 -0.808 1.00 93.75 88 PHE A CA 1
ATOM 717 C C . PHE A 1 88 ? -6.386 -1.463 -0.272 1.00 93.75 88 PHE A C 1
ATOM 719 O O . PHE A 1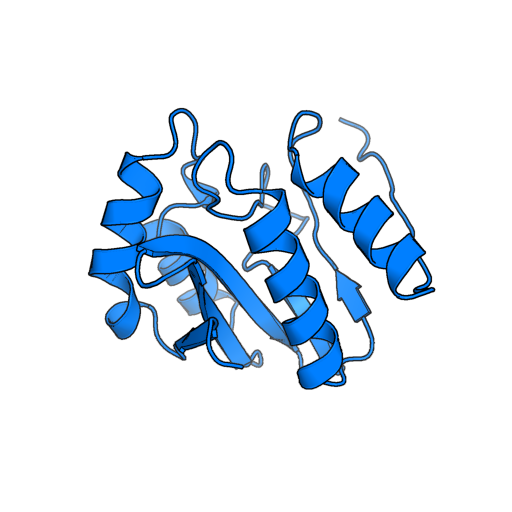 88 ? -7.567 -1.389 -0.617 1.00 93.75 88 PHE A O 1
ATOM 726 N N . LEU A 1 89 ? -5.973 -2.363 0.620 1.00 95.12 89 LEU A N 1
ATOM 727 C CA . LEU A 1 89 ? -6.920 -3.134 1.415 1.00 95.12 89 LEU A CA 1
ATOM 728 C C . LEU A 1 89 ? -7.195 -2.358 2.694 1.00 95.12 89 LEU A C 1
ATOM 730 O O . LEU A 1 89 ? -6.366 -2.367 3.595 1.00 95.12 89 LEU A O 1
ATOM 734 N N . VAL A 1 90 ? -8.344 -1.695 2.773 1.00 95.69 90 VAL A N 1
ATOM 735 C CA . VAL A 1 90 ? -8.728 -0.892 3.940 1.00 95.69 90 VAL A CA 1
ATOM 736 C C . VAL A 1 90 ? -10.036 -1.422 4.502 1.00 95.69 90 VAL A C 1
ATOM 738 O O . VAL A 1 90 ? -11.012 -1.589 3.768 1.00 95.69 90 VAL A O 1
ATOM 741 N N . VAL A 1 91 ? -10.053 -1.712 5.802 1.00 95.56 91 VAL A N 1
ATOM 742 C CA . VAL A 1 91 ? -11.276 -2.108 6.503 1.00 95.56 91 VAL A CA 1
ATOM 743 C C . VAL A 1 91 ? -12.228 -0.900 6.546 1.00 95.56 91 VAL A C 1
ATOM 745 O O . VAL A 1 91 ? -11.789 0.201 6.888 1.00 95.56 91 VAL A O 1
ATOM 748 N N . PRO A 1 92 ? -13.524 -1.063 6.208 1.00 94.12 92 PRO A N 1
ATOM 749 C CA . PRO A 1 92 ? -14.464 0.056 6.172 1.00 94.12 92 PRO A CA 1
ATOM 750 C C . PRO A 1 92 ? -14.545 0.823 7.497 1.00 94.12 92 PRO A C 1
ATOM 752 O O . PRO A 1 92 ? -14.653 0.210 8.560 1.00 94.12 92 PRO A O 1
ATOM 755 N N . ASN A 1 93 ? -14.623 2.154 7.412 1.00 95.12 93 ASN A N 1
ATOM 756 C CA . ASN A 1 93 ? -14.639 3.111 8.532 1.00 95.12 93 ASN A CA 1
ATOM 757 C C . ASN A 1 93 ? -13.290 3.343 9.236 1.00 95.12 93 ASN A C 1
ATOM 759 O O . ASN A 1 93 ? -13.268 4.070 10.228 1.00 95.12 93 ASN A O 1
ATOM 763 N N . TYR A 1 94 ? -12.191 2.769 8.738 1.00 96.69 94 TYR A N 1
ATOM 764 C CA . TYR A 1 94 ? -10.828 3.039 9.218 1.00 96.69 94 TYR A CA 1
ATOM 765 C C . TYR A 1 94 ? -9.967 3.793 8.195 1.00 96.69 94 TYR A C 1
ATOM 767 O O . TYR A 1 94 ? -8.740 3.828 8.298 1.00 96.69 94 TYR A O 1
ATOM 775 N N . GLU A 1 95 ? -10.582 4.389 7.171 1.00 96.56 95 GLU A N 1
ATOM 776 C CA . GLU A 1 95 ? -9.855 5.029 6.079 1.00 96.56 95 GLU A CA 1
ATOM 777 C C . GLU A 1 95 ? -8.988 6.187 6.587 1.00 96.56 95 GLU A C 1
ATOM 779 O O . GLU A 1 95 ? -7.829 6.308 6.199 1.00 96.56 95 GLU A O 1
ATOM 784 N N . GLN A 1 96 ? -9.503 7.012 7.501 1.00 96.50 96 GLN A N 1
ATOM 785 C CA . GLN A 1 96 ? -8.752 8.152 8.025 1.00 96.50 96 GLN A CA 1
ATOM 786 C C . GLN A 1 96 ? -7.489 7.711 8.775 1.00 96.50 96 GLN A C 1
ATOM 788 O O . GLN A 1 96 ? -6.416 8.266 8.539 1.00 96.50 96 GLN A O 1
ATOM 793 N N . GLU A 1 97 ? -7.606 6.728 9.666 1.00 97.31 97 GLU A N 1
ATOM 794 C CA . GLU A 1 97 ? -6.495 6.157 10.424 1.00 97.31 97 GLU A CA 1
ATOM 795 C C . GLU A 1 97 ? -5.480 5.501 9.488 1.00 97.31 97 GLU A C 1
ATOM 797 O O . GLU A 1 97 ? -4.284 5.775 9.587 1.00 97.31 97 GLU A O 1
ATOM 802 N N . PHE A 1 98 ? -5.958 4.713 8.524 1.00 97.69 98 PHE A N 1
ATOM 803 C CA . PHE A 1 98 ? -5.115 4.059 7.533 1.00 97.69 98 PHE A CA 1
ATOM 804 C C . PHE A 1 98 ? -4.295 5.071 6.721 1.00 97.69 98 PHE A C 1
ATOM 806 O O . PHE A 1 98 ? -3.071 4.967 6.643 1.00 97.69 98 PHE A O 1
ATOM 813 N N . PHE A 1 99 ? -4.946 6.085 6.144 1.00 97.19 99 PHE A N 1
ATOM 814 C CA . PHE A 1 99 ? -4.277 7.072 5.297 1.00 97.19 99 PHE A CA 1
ATOM 815 C C . PHE A 1 99 ? -3.322 7.978 6.081 1.00 97.19 99 PHE A C 1
ATOM 817 O O . PHE A 1 99 ? -2.272 8.348 5.555 1.00 97.19 99 PHE A O 1
ATOM 824 N N . ASN A 1 100 ? -3.608 8.281 7.350 1.00 96.06 100 ASN A N 1
ATOM 825 C CA . ASN A 1 100 ? -2.649 8.984 8.205 1.00 96.06 100 ASN A CA 1
ATOM 826 C C . ASN A 1 100 ? -1.321 8.214 8.299 1.00 96.06 100 ASN A C 1
ATOM 828 O O . ASN A 1 100 ? -0.254 8.801 8.122 1.00 96.06 100 ASN A O 1
ATOM 832 N N . GLU A 1 101 ? -1.382 6.897 8.500 1.00 97.00 101 GLU A N 1
ATOM 833 C CA . GLU A 1 101 ? -0.194 6.042 8.575 1.00 97.00 101 GLU A CA 1
ATOM 834 C C . GLU A 1 101 ? 0.528 5.916 7.220 1.00 97.00 101 GLU A C 1
ATOM 836 O O . GLU A 1 101 ? 1.760 5.931 7.178 1.00 97.00 101 GLU A O 1
ATOM 841 N N . ILE A 1 102 ? -0.199 5.911 6.092 1.00 96.62 102 ILE A N 1
ATOM 842 C CA . ILE A 1 102 ? 0.411 6.021 4.751 1.00 96.62 102 ILE A CA 1
ATOM 843 C C . ILE A 1 102 ? 1.228 7.311 4.623 1.00 96.62 102 ILE A C 1
ATOM 845 O O . ILE A 1 102 ? 2.354 7.282 4.121 1.00 96.62 102 ILE A O 1
ATOM 849 N N . GLY A 1 103 ? 0.698 8.434 5.113 1.00 95.19 103 GLY A N 1
ATOM 850 C CA . GLY A 1 103 ? 1.406 9.710 5.107 1.00 95.19 103 GLY A CA 1
ATOM 851 C C . GLY A 1 103 ? 2.698 9.677 5.931 1.00 95.19 103 GLY A C 1
ATOM 852 O O . GLY A 1 103 ? 3.758 10.081 5.445 1.00 95.19 103 GLY A O 1
ATOM 853 N N . VAL A 1 104 ? 2.637 9.122 7.147 1.00 94.12 104 VAL A N 1
ATOM 854 C CA . VAL A 1 104 ? 3.815 8.931 8.014 1.00 94.12 104 VAL A CA 1
ATOM 855 C C . VAL A 1 104 ? 4.854 8.036 7.331 1.00 94.12 104 VAL A C 1
ATOM 857 O O . VAL A 1 104 ? 6.049 8.347 7.353 1.00 94.12 104 VAL A O 1
ATOM 860 N N . TYR A 1 105 ? 4.421 6.954 6.679 1.00 95.50 105 TYR A N 1
ATOM 861 C CA . TYR A 1 105 ? 5.304 6.080 5.908 1.00 95.50 105 TYR A CA 1
ATOM 862 C C . TYR A 1 105 ? 5.994 6.795 4.760 1.00 95.50 105 TYR A C 1
ATOM 864 O O . TYR A 1 105 ? 7.224 6.732 4.663 1.00 95.50 105 TYR A O 1
ATOM 872 N N . PHE A 1 106 ? 5.235 7.521 3.945 1.00 94.00 106 PHE A N 1
ATOM 873 C CA . PHE A 1 106 ? 5.778 8.256 2.812 1.00 94.00 106 PHE A CA 1
ATOM 874 C C . PHE A 1 106 ? 6.841 9.279 3.243 1.00 94.00 106 PHE A C 1
ATOM 876 O O . PHE A 1 106 ? 7.902 9.360 2.626 1.00 94.00 106 PHE A O 1
ATOM 883 N N . GLN A 1 107 ? 6.635 9.985 4.363 1.00 91.50 107 GLN A N 1
ATOM 884 C CA . GLN A 1 107 ? 7.669 10.862 4.926 1.00 91.50 107 GLN A CA 1
ATOM 885 C C . GLN A 1 107 ? 8.911 10.100 5.399 1.00 91.50 107 GLN A C 1
ATOM 887 O O . GLN A 1 107 ? 10.031 10.588 5.246 1.00 91.50 107 GLN A O 1
ATOM 892 N N . SER A 1 108 ? 8.729 8.917 5.988 1.00 91.94 108 SER A N 1
ATOM 893 C CA . SER A 1 108 ? 9.829 8.150 6.581 1.00 91.94 108 SER A CA 1
ATOM 894 C C . SER A 1 108 ? 10.774 7.529 5.551 1.00 91.94 108 SER A C 1
ATOM 896 O O . SER A 1 108 ? 11.977 7.450 5.796 1.00 91.94 108 SER A O 1
ATOM 898 N N . VAL A 1 109 ? 10.248 7.107 4.397 1.00 89.44 109 VAL A N 1
ATOM 899 C CA . VAL A 1 109 ? 11.029 6.430 3.351 1.00 89.44 109 VAL A CA 1
ATOM 900 C C . VAL A 1 109 ? 11.844 7.412 2.499 1.00 89.44 109 VAL A C 1
ATOM 902 O O . VAL A 1 109 ? 12.743 6.994 1.773 1.00 89.44 109 VAL A O 1
ATOM 905 N N . ASN A 1 110 ? 11.579 8.722 2.623 1.00 83.06 110 ASN A N 1
ATOM 906 C CA . ASN A 1 110 ? 12.273 9.801 1.911 1.00 83.06 110 ASN A CA 1
ATOM 907 C C . ASN A 1 110 ? 12.380 9.552 0.390 1.00 83.06 110 ASN A C 1
ATOM 909 O O . ASN A 1 110 ? 13.421 9.772 -0.242 1.00 83.06 110 ASN A O 1
ATOM 913 N N . CYS A 1 111 ? 11.297 9.045 -0.199 1.00 88.81 111 CYS A N 1
ATOM 914 C CA . CYS A 1 111 ? 11.201 8.829 -1.634 1.00 88.81 111 CYS A CA 1
ATOM 915 C C . CYS A 1 111 ? 10.838 10.121 -2.379 1.00 88.81 111 CYS A C 1
ATOM 917 O O . CYS A 1 111 ? 10.296 11.061 -1.802 1.00 88.81 111 CYS A O 1
ATOM 919 N N . ALA A 1 112 ? 11.139 10.174 -3.674 1.00 92.12 112 ALA A N 1
ATOM 920 C CA . ALA A 1 112 ? 10.902 11.341 -4.516 1.00 92.12 112 ALA A CA 1
ATOM 921 C C . ALA A 1 112 ? 9.414 11.549 -4.841 1.00 92.12 112 ALA A C 1
ATOM 923 O O . ALA A 1 112 ? 8.961 12.689 -4.926 1.00 92.12 112 ALA A O 1
ATOM 924 N N . SER A 1 113 ? 8.659 10.464 -5.032 1.00 95.06 113 SER A N 1
ATOM 925 C CA . SER A 1 113 ? 7.230 10.515 -5.350 1.00 95.06 113 SER A CA 1
ATOM 926 C C . SER A 1 113 ? 6.510 9.224 -4.959 1.00 95.06 113 SER A C 1
ATOM 928 O O . SER A 1 113 ? 7.127 8.158 -4.866 1.00 95.06 113 SER A O 1
ATOM 930 N N . LEU A 1 114 ? 5.198 9.334 -4.749 1.00 95.00 114 LEU A N 1
ATOM 931 C CA . LEU A 1 114 ? 4.260 8.218 -4.664 1.00 95.00 114 LEU A CA 1
ATOM 932 C C . LEU A 1 114 ? 3.351 8.289 -5.885 1.00 95.00 114 LEU A C 1
ATOM 934 O O . LEU A 1 114 ? 2.682 9.296 -6.096 1.00 95.00 114 LEU A O 1
ATOM 938 N N . GLU A 1 115 ? 3.343 7.226 -6.676 1.00 92.81 115 GLU A N 1
ATOM 939 C CA . GLU A 1 115 ? 2.524 7.110 -7.874 1.00 92.81 115 GLU A CA 1
ATOM 940 C C . GLU A 1 115 ? 1.595 5.905 -7.726 1.00 92.81 115 GLU A C 1
ATOM 942 O O . GLU A 1 115 ? 2.035 4.769 -7.549 1.00 92.81 115 GLU A O 1
ATOM 947 N N . ILE A 1 116 ? 0.292 6.162 -7.772 1.00 91.31 116 ILE A N 1
ATOM 948 C CA . ILE A 1 116 ? -0.741 5.131 -7.723 1.00 91.31 116 ILE A CA 1
ATOM 949 C C . ILE A 1 116 ? -1.630 5.303 -8.951 1.00 91.31 116 ILE A C 1
ATOM 951 O O . ILE A 1 116 ? -2.066 6.411 -9.255 1.00 91.31 116 ILE A O 1
ATOM 955 N N . ASN A 1 117 ? -1.852 4.214 -9.678 1.00 88.81 117 ASN A N 1
ATOM 956 C CA . ASN A 1 117 ? -2.519 4.222 -10.978 1.00 88.81 117 ASN A CA 1
ATOM 957 C C . ASN A 1 117 ? -3.783 3.365 -10.923 1.00 88.81 117 ASN A C 1
ATOM 959 O O . ASN A 1 117 ? -3.917 2.532 -10.033 1.00 88.81 117 ASN A O 1
ATOM 963 N N . SER A 1 118 ? -4.700 3.550 -11.873 1.00 87.81 118 SER A N 1
ATOM 964 C CA . SER A 1 118 ? -5.886 2.694 -12.022 1.00 87.81 118 SER A CA 1
ATOM 965 C C . SER A 1 118 ? -6.752 2.564 -10.755 1.00 87.81 118 SER A C 1
ATOM 967 O O . SER A 1 118 ? -7.340 1.509 -10.510 1.00 87.81 118 SER A O 1
ATOM 969 N N . ILE A 1 119 ? -6.819 3.615 -9.927 1.00 89.69 119 ILE A N 1
ATOM 970 C CA . ILE A 1 119 ? -7.658 3.649 -8.720 1.00 89.69 119 ILE A CA 1
ATOM 971 C C . ILE A 1 119 ? -9.143 3.709 -9.134 1.00 89.69 119 ILE A C 1
ATOM 973 O O . ILE A 1 119 ? -9.490 4.537 -9.980 1.00 89.69 119 ILE A O 1
ATOM 977 N N . PRO A 1 120 ? -10.044 2.894 -8.545 1.00 88.31 120 PRO A N 1
ATOM 978 C CA . PRO A 1 120 ? -11.477 2.983 -8.828 1.00 88.31 120 PRO A CA 1
ATOM 979 C C . PRO A 1 120 ? -12.028 4.401 -8.585 1.00 88.31 120 PRO A C 1
ATOM 981 O O . PRO A 1 120 ? -11.749 5.000 -7.548 1.00 88.31 120 PRO A O 1
ATOM 984 N N . GLU A 1 121 ? -12.874 4.921 -9.484 1.00 87.75 121 GLU A N 1
ATOM 985 C CA . GLU A 1 121 ? -13.422 6.293 -9.398 1.00 87.75 121 GLU A CA 1
ATOM 986 C C . GLU A 1 121 ? -14.173 6.567 -8.080 1.00 87.75 121 GLU A C 1
ATOM 988 O O . GLU A 1 121 ? -14.165 7.677 -7.554 1.00 87.75 121 GLU A O 1
ATOM 993 N N . ASN A 1 122 ? -14.808 5.541 -7.515 1.00 87.94 122 ASN A N 1
ATOM 994 C CA . ASN A 1 122 ? -15.540 5.622 -6.254 1.0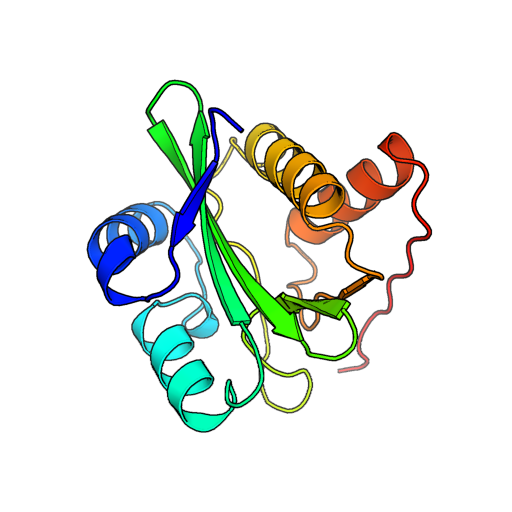0 87.94 122 ASN A CA 1
ATOM 995 C C . ASN A 1 122 ? -14.701 5.230 -5.024 1.00 87.94 122 ASN A C 1
ATOM 997 O O . ASN A 1 122 ? -15.265 5.081 -3.937 1.00 87.94 122 ASN A O 1
ATOM 1001 N N . SER A 1 123 ? -13.392 5.024 -5.180 1.00 90.19 123 SER A N 1
ATOM 1002 C CA . SER A 1 123 ? -12.510 4.685 -4.068 1.00 90.19 123 SER A CA 1
ATOM 1003 C C . SER A 1 123 ? -12.312 5.876 -3.133 1.00 90.19 123 SER A C 1
ATOM 1005 O O . SER A 1 123 ? -12.071 7.010 -3.558 1.00 90.19 123 SER A O 1
ATOM 1007 N N . ALA A 1 124 ? -12.335 5.598 -1.828 1.00 92.31 124 ALA A N 1
ATOM 1008 C CA . ALA A 1 124 ? -11.985 6.574 -0.804 1.00 92.31 124 ALA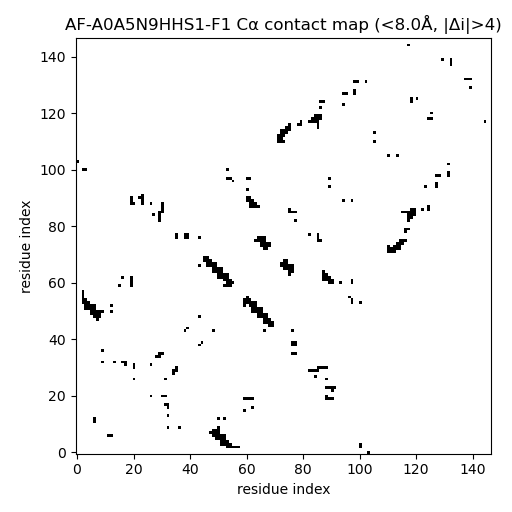 A CA 1
ATOM 1009 C C . ALA A 1 124 ? -10.549 7.103 -0.987 1.00 92.31 124 ALA A C 1
ATOM 1011 O O . ALA A 1 124 ? -10.290 8.269 -0.668 1.00 92.31 124 ALA A O 1
ATOM 1012 N N . THR A 1 125 ? -9.658 6.288 -1.565 1.00 94.12 125 THR A N 1
ATOM 1013 C CA . THR A 1 125 ? -8.250 6.595 -1.834 1.00 94.12 125 THR A CA 1
ATOM 1014 C C . THR A 1 125 ? -8.065 7.938 -2.520 1.00 94.12 125 THR A C 1
ATOM 1016 O O . THR A 1 125 ? -7.267 8.744 -2.053 1.00 94.12 125 THR A O 1
ATOM 1019 N N . LEU A 1 126 ? -8.855 8.246 -3.553 1.00 93.44 126 LEU A N 1
ATOM 1020 C CA . LEU A 1 126 ? -8.748 9.518 -4.277 1.00 93.44 126 LEU A CA 1
ATOM 1021 C C . LEU A 1 126 ? -8.921 10.721 -3.336 1.00 93.44 126 LEU A C 1
ATOM 1023 O O . LEU A 1 126 ? -8.108 11.645 -3.317 1.00 93.44 126 LEU A O 1
ATOM 1027 N N . SER A 1 127 ? -9.955 10.678 -2.492 1.00 95.00 127 SER A N 1
ATOM 1028 C CA . SER A 1 127 ? -10.264 11.771 -1.568 1.00 95.00 127 SER A CA 1
ATOM 1029 C C . SER A 1 127 ? -9.254 11.893 -0.424 1.00 95.00 127 SER A C 1
ATOM 1031 O O . SER A 1 127 ? -8.914 13.006 -0.019 1.00 95.00 127 SER A O 1
ATOM 1033 N N . PHE A 1 128 ? -8.760 10.771 0.105 1.00 96.69 128 PHE A N 1
ATOM 1034 C CA . PHE A 1 128 ? -7.812 10.783 1.216 1.00 96.69 128 PHE A CA 1
ATOM 1035 C C . PHE A 1 128 ? -6.401 11.158 0.770 1.00 96.69 128 PHE A C 1
ATOM 1037 O O . PHE A 1 128 ? -5.743 11.921 1.472 1.00 96.69 128 PHE A O 1
ATOM 1044 N N . MET A 1 129 ? -5.962 10.715 -0.408 1.00 95.19 129 MET A N 1
ATOM 1045 C CA . MET A 1 129 ? -4.662 11.103 -0.959 1.00 95.19 129 MET A CA 1
ATOM 1046 C C . MET A 1 129 ? -4.587 12.608 -1.232 1.00 95.19 129 MET A C 1
ATOM 1048 O O . MET A 1 129 ? -3.590 13.234 -0.874 1.00 95.19 129 MET A O 1
ATOM 1052 N N . SER A 1 130 ? -5.661 13.214 -1.754 1.00 95.12 130 SER A N 1
ATOM 1053 C CA . SER A 1 130 ? -5.747 14.675 -1.907 1.00 95.12 130 SER A CA 1
ATOM 1054 C C . SER A 1 130 ? -5.621 15.395 -0.557 1.00 95.12 130 SER A C 1
ATOM 1056 O O . SER A 1 130 ? -4.836 16.330 -0.423 1.00 95.12 130 SER A O 1
ATOM 1058 N N . LYS A 1 131 ? -6.345 14.936 0.475 1.00 96.38 131 LYS A N 1
ATOM 1059 C CA . LYS A 1 131 ? -6.277 15.522 1.828 1.00 96.38 131 LYS A CA 1
ATOM 1060 C C . LYS A 1 131 ? -4.898 15.370 2.472 1.00 96.38 131 LYS A C 1
ATOM 1062 O O . LYS A 1 131 ? -4.446 16.283 3.160 1.00 96.38 131 LYS A O 1
ATOM 1067 N N . LEU A 1 132 ? -4.237 14.228 2.275 1.00 95.62 132 LEU A N 1
ATOM 1068 C CA . LEU A 1 132 ? -2.870 14.006 2.751 1.00 95.62 132 LEU A CA 1
ATOM 1069 C C . LEU A 1 132 ? -1.892 14.960 2.071 1.00 95.62 132 LEU A C 1
ATOM 1071 O O . LEU A 1 132 ? -1.059 15.565 2.740 1.00 95.62 132 LEU A O 1
ATOM 1075 N N . ALA A 1 133 ? -1.999 15.128 0.754 1.00 95.12 133 ALA A N 1
ATOM 1076 C CA . ALA A 1 133 ? -1.131 16.053 0.047 1.00 95.12 133 ALA A CA 1
ATOM 1077 C C . ALA A 1 133 ? -1.314 17.495 0.541 1.00 95.12 133 ALA A C 1
ATOM 1079 O O . ALA A 1 133 ? -0.326 18.192 0.759 1.00 95.12 133 ALA A O 1
ATOM 1080 N N . GLU A 1 134 ? -2.550 17.924 0.807 1.00 96.19 134 GLU A N 1
ATOM 1081 C CA . GLU A 1 134 ? -2.822 19.230 1.416 1.00 96.19 134 GLU A CA 1
ATOM 1082 C C . GLU A 1 134 ? -2.205 19.366 2.817 1.00 96.19 134 GLU A C 1
ATOM 1084 O O . GLU A 1 134 ? -1.554 20.373 3.106 1.00 96.19 134 GLU A O 1
ATOM 1089 N N . SER A 1 135 ? -2.373 18.363 3.688 1.00 95.12 135 SER A N 1
ATOM 1090 C CA . SER A 1 135 ? -1.896 18.424 5.078 1.00 95.12 135 SER A CA 1
ATOM 1091 C C . SER A 1 135 ? -0.371 18.464 5.180 1.00 95.12 135 SER A C 1
ATOM 1093 O O . SER A 1 135 ? 0.176 19.177 6.025 1.00 95.12 135 SER A O 1
ATOM 1095 N N . TYR A 1 136 ? 0.314 17.748 4.290 1.00 93.81 136 TYR A N 1
ATOM 1096 C CA . TYR A 1 136 ? 1.770 17.707 4.215 1.00 93.81 136 TYR A CA 1
ATOM 1097 C C . TYR A 1 136 ? 2.377 18.713 3.229 1.00 93.81 136 TYR A C 1
ATOM 1099 O O . TYR A 1 136 ? 3.602 18.776 3.113 1.00 93.81 136 TYR A O 1
ATOM 1107 N N . GLN A 1 137 ? 1.548 19.516 2.552 1.00 95.62 137 GLN A N 1
ATOM 1108 C CA . GLN A 1 137 ? 1.962 20.479 1.524 1.00 95.62 137 GLN A CA 1
ATOM 1109 C C . GLN A 1 137 ? 2.763 19.832 0.379 1.00 95.62 137 GLN A C 1
ATOM 1111 O O . GLN A 1 137 ? 3.743 20.394 -0.114 1.00 95.62 137 GLN A O 1
ATOM 1116 N N . TRP A 1 138 ? 2.363 18.631 -0.038 1.00 94.62 138 TRP A N 1
ATOM 1117 C CA . TRP A 1 138 ? 2.937 17.951 -1.195 1.00 94.62 138 TRP A CA 1
ATOM 1118 C C . TRP A 1 138 ? 2.332 18.458 -2.499 1.00 94.62 138 TRP A C 1
ATOM 1120 O O . TRP A 1 138 ? 1.170 18.859 -2.561 1.00 94.62 138 TRP A O 1
ATOM 1130 N N . ASN A 1 139 ? 3.122 18.378 -3.567 1.00 95.69 139 ASN A N 1
ATOM 1131 C CA . ASN A 1 139 ? 2.587 18.521 -4.914 1.00 95.69 139 ASN A CA 1
ATOM 1132 C C . ASN A 1 139 ? 1.700 17.307 -5.219 1.00 95.69 139 ASN A C 1
ATOM 1134 O O . ASN A 1 139 ? 2.118 16.171 -4.995 1.00 95.69 139 ASN A O 1
ATOM 1138 N N . PHE A 1 140 ? 0.495 17.555 -5.728 1.00 95.88 140 PHE A N 1
ATOM 1139 C CA . PHE A 1 140 ? -0.487 16.522 -6.041 1.00 95.88 140 PHE A CA 1
ATOM 1140 C C . PHE A 1 140 ? -1.042 16.728 -7.442 1.00 95.88 140 PHE A C 1
ATOM 1142 O O . PHE A 1 140 ? -1.473 17.827 -7.794 1.00 95.88 140 PHE A O 1
ATOM 1149 N N . GLU A 1 141 ? -1.044 15.655 -8.222 1.00 94.75 141 GLU A N 1
ATOM 1150 C CA . GLU A 1 141 ? -1.584 15.613 -9.573 1.00 94.75 141 GLU A CA 1
ATOM 1151 C C . GLU A 1 141 ? -2.504 14.398 -9.681 1.00 94.75 141 GLU A C 1
ATOM 1153 O O . GLU A 1 141 ? -2.159 13.301 -9.243 1.00 94.75 141 GLU A O 1
ATOM 1158 N N . GLN A 1 142 ? -3.688 14.600 -10.255 1.00 91.56 142 GLN A N 1
ATOM 1159 C CA . GLN A 1 142 ? -4.655 13.543 -10.516 1.00 91.56 142 GLN A CA 1
ATOM 1160 C C . GLN A 1 142 ? -5.143 13.673 -11.955 1.00 91.56 142 GLN A C 1
ATOM 1162 O O . GLN A 1 142 ? -5.517 14.760 -12.400 1.00 91.56 142 GLN A O 1
ATOM 1167 N N . TYR A 1 143 ? -5.174 12.546 -12.658 1.00 89.38 143 TYR A N 1
ATOM 1168 C CA . TYR A 1 143 ? -5.632 12.451 -14.036 1.00 89.38 143 TYR A CA 1
ATOM 1169 C C . TYR A 1 143 ? -6.707 11.371 -14.132 1.00 89.38 143 TYR A C 1
ATOM 1171 O O . TYR A 1 143 ? -6.553 10.294 -13.558 1.00 89.38 143 TYR A O 1
ATOM 1179 N N . SER A 1 144 ? -7.788 11.656 -14.854 1.00 84.12 144 SER A N 1
ATOM 1180 C CA . SER A 1 144 ? -8.735 10.624 -15.277 1.00 84.12 144 SER A CA 1
ATOM 1181 C C . SER A 1 144 ? -8.156 9.880 -16.477 1.00 84.12 144 SER A C 1
ATOM 1183 O O . SER A 1 144 ? -7.604 10.505 -17.382 1.00 84.12 144 SER A O 1
ATOM 1185 N N . GLU A 1 145 ? -8.271 8.557 -16.484 1.00 73.75 145 GLU A N 1
ATOM 1186 C CA . GLU A 1 145 ? -7.932 7.748 -17.653 1.00 73.75 145 GLU A CA 1
ATOM 1187 C C . GLU A 1 145 ? -9.153 7.689 -18.576 1.00 73.75 145 GLU A C 1
ATOM 1189 O O . GLU A 1 145 ? -10.257 7.372 -18.131 1.00 73.75 145 GLU A O 1
ATOM 1194 N N . ASP A 1 146 ? -8.969 8.068 -19.843 1.00 63.75 146 ASP A N 1
ATOM 1195 C CA . ASP A 1 146 ? -10.020 7.974 -20.856 1.00 63.75 146 ASP A CA 1
ATOM 1196 C C . ASP A 1 146 ? -10.286 6.489 -21.160 1.00 63.75 146 ASP A C 1
ATOM 1198 O O . ASP A 1 146 ? -9.362 5.760 -21.528 1.00 63.75 146 ASP A O 1
ATOM 1202 N N . VAL A 1 147 ? -11.539 6.053 -20.981 1.00 57.53 147 VAL A N 1
ATOM 1203 C CA . VAL A 1 147 ? -12.008 4.670 -21.214 1.00 57.53 147 VAL A CA 1
ATOM 1204 C C . VAL A 1 147 ? -12.321 4.417 -22.686 1.00 57.53 147 VAL A C 1
ATOM 1206 O O . VAL A 1 147 ? -12.982 5.285 -23.303 1.00 57.53 147 VAL A O 1
#

Secondary structure (DSSP, 8-state):
--SEEEESSSGGGHHHHHHHHHH-TT--GGGSHHHHHHHHHHH-TTSEEEEEEEEETTEEEEEEEEEE-TTSEEEESS-TTT-S----EE-TT-HHHHHHHHHHHHHHHT-SEEE--S--TT-HHHHHHHHHHHHHT------PPP-

Solvent-accessible surface area (backbone atoms only — not comparable to full-atom values): 8844 Å² total; per-residue (Å²): 117,94,44,55,46,79,34,77,48,66,78,85,44,45,68,61,50,54,57,52,52,74,65,33,97,79,71,49,72,65,63,33,68,71,47,47,50,54,50,41,76,75,67,36,78,82,42,48,56,41,33,34,42,32,38,58,95,88,40,77,40,34,40,43,57,34,30,40,38,87,84,37,33,36,26,52,76,76,49,78,92,83,40,75,49,40,68,71,49,56,37,83,93,38,56,69,64,53,52,51,51,51,51,56,47,54,64,70,69,69,50,80,46,78,52,79,57,44,59,52,92,86,42,66,60,64,62,50,53,53,51,48,25,62,76,70,69,47,92,79,87,87,79,85,81,89,129

pLDDT: mean 91.0, std 8.41, range [57.53, 98.25]

Mean predicted aligned error: 3.97 Å

Foldseek 3Di:
DVFKDKDQDLVVCVVVQVVLLVLDPDDDPCSHSVNLRVLCVVPVPQWGWIKIQGDDPPHGFWIFIWTQHPQQEIEGRDDQVPDAADDIRGRPPCVQVVLVVVLVVCVVSPGPYYDYPNHPPPDPCVVSVVVSCVVVVHDDDDDDDDD

Radius of gyration: 14.27 Å; Cα contacts (8 Å, |Δi|>4): 222; chains: 1; bounding box: 33×36×40 Å

Sequence (147 aa):
MENIKIHESFESVSDTWKSISSQIPKHSIFQTIEWQKTWFSIFGENNILNILEISNNDEVIGIAPFLLSKENKLTLIGSKDVYDYQDFLVVPNYEQEFFNEIGVYFQSVNCASLEINSIPENSATLSFMSKLAESYQWNFEQYSEDV

Nearest PDB structures (foldseek):
  3frm-assembly3_E  TM=6.758E-01  e=3.298E-02  Staphylococcus epidermidis ATCC 12228
  2aj6-assembly1_A  TM=4.929E-01  e=7.676E-03  Staphylococcus aureus subsp. aureus MW2
  2fsr-assembly1_A  TM=5.023E-01  e=1.986E-02  Agrobacterium fabrum str. C58
  3pp9-assembly1_A-2  TM=5.794E-01  e=1.172E-01  Bacillus anthracis str. Ames